Protein AF-A0A9D1W396-F1 (afdb_monomer_lite)

Secondary structure (DSSP, 8-state):
---THHHHHTTS---------S-TTPPTTSHHHHHHHTSHHHHHHHHHHHHHHHHHHHHHHH-THHHHHHHHHHHHHHTT----SSPTTPPTTS--

Structure (mmCIF, N/CA/C/O backbone):
data_AF-A0A9D1W396-F1
#
_entry.id   AF-A0A9D1W396-F1
#
loop_
_atom_site.group_PDB
_atom_site.id
_atom_site.type_symbol
_atom_site.label_atom_id
_atom_site.label_alt_id
_atom_site.label_comp_id
_atom_site.label_asym_id
_atom_site.label_entity_id
_atom_site.label_seq_id
_atom_site.pdbx_PDB_ins_code
_atom_site.Cartn_x
_atom_site.Cartn_y
_atom_site.Cartn_z
_atom_site.occupancy
_atom_site.B_iso_or_equiv
_atom_site.auth_seq_id
_atom_site.auth_comp_id
_atom_site.auth_asym_id
_atom_site.auth_atom_id
_atom_site.pdbx_PDB_model_num
ATOM 1 N N . GLY A 1 1 ? -5.604 10.017 -6.664 1.00 74.06 1 GLY A N 1
ATOM 2 C CA . GLY A 1 1 ? -5.948 8.692 -7.216 1.00 74.06 1 GLY A CA 1
ATOM 3 C C . GLY A 1 1 ? -7.453 8.549 -7.235 1.00 74.06 1 GLY A C 1
ATOM 4 O O . GLY A 1 1 ? -8.116 9.327 -6.566 1.00 74.06 1 GLY A O 1
ATOM 5 N N . SER A 1 2 ? -7.979 7.595 -7.996 1.00 85.69 2 SER A N 1
ATOM 6 C CA . SER A 1 2 ? -9.395 7.218 -7.982 1.00 85.69 2 SER A CA 1
ATOM 7 C C . SER A 1 2 ? -9.435 5.697 -7.877 1.00 85.69 2 SER A C 1
ATOM 9 O O . SER A 1 2 ? -9.039 5.006 -8.811 1.00 85.69 2 SER A O 1
ATOM 11 N N . THR A 1 3 ? -9.747 5.195 -6.686 1.00 89.38 3 THR A N 1
ATOM 12 C CA . THR A 1 3 ? -9.711 3.769 -6.346 1.00 89.38 3 THR A CA 1
ATOM 13 C C . THR A 1 3 ? -10.762 3.482 -5.286 1.00 89.38 3 THR A C 1
ATOM 15 O O . THR A 1 3 ? -10.974 4.287 -4.380 1.00 89.38 3 THR A O 1
ATOM 18 N N . ASP A 1 4 ? -11.373 2.311 -5.404 1.00 90.00 4 ASP A N 1
ATOM 19 C CA . ASP A 1 4 ? -12.246 1.669 -4.420 1.00 90.00 4 ASP A CA 1
ATOM 20 C C . ASP A 1 4 ? -11.606 1.487 -3.033 1.00 90.00 4 ASP A C 1
ATOM 22 O O . ASP A 1 4 ? -12.318 1.413 -2.033 1.00 90.00 4 ASP A O 1
ATOM 26 N N . VAL A 1 5 ? -10.270 1.488 -2.928 1.00 93.56 5 VAL A N 1
ATOM 27 C CA . VAL A 1 5 ? -9.573 1.451 -1.631 1.00 93.56 5 VAL A CA 1
ATOM 28 C C . VAL A 1 5 ? -9.964 2.640 -0.747 1.00 93.56 5 VAL A C 1
ATOM 30 O O . VAL A 1 5 ? -9.956 2.515 0.476 1.00 93.56 5 VAL A O 1
ATOM 33 N N . GLY A 1 6 ? -10.347 3.776 -1.343 1.00 90.56 6 GLY A N 1
ATOM 34 C CA . GLY A 1 6 ? -10.888 4.911 -0.596 1.00 90.56 6 GLY A CA 1
ATOM 35 C C . GLY A 1 6 ? -12.125 4.527 0.216 1.00 90.56 6 GLY A C 1
ATOM 36 O O . GLY A 1 6 ? -12.173 4.802 1.410 1.00 90.56 6 GLY A O 1
ATOM 37 N N . ASP A 1 7 ? -13.070 3.804 -0.381 1.00 89.44 7 ASP A N 1
ATOM 38 C CA . ASP A 1 7 ? -14.293 3.376 0.306 1.00 89.44 7 ASP A CA 1
ATOM 39 C C . ASP A 1 7 ? -13.990 2.336 1.394 1.00 89.44 7 ASP A C 1
ATOM 41 O O . ASP A 1 7 ? -14.497 2.425 2.512 1.00 89.44 7 ASP A O 1
ATOM 45 N N . VAL A 1 8 ? -13.087 1.389 1.110 1.00 91.44 8 VAL A N 1
ATOM 46 C CA . VAL A 1 8 ? -12.640 0.386 2.094 1.00 91.44 8 VAL A CA 1
ATOM 47 C C . VAL A 1 8 ? -11.964 1.044 3.300 1.00 91.44 8 VAL A C 1
ATOM 49 O O . VAL A 1 8 ? -12.139 0.578 4.428 1.00 91.44 8 VAL A O 1
ATOM 52 N N . SER A 1 9 ? -11.241 2.148 3.086 1.00 93.88 9 SER A N 1
ATOM 53 C CA . SER A 1 9 ? -10.507 2.840 4.150 1.00 93.88 9 SER A CA 1
ATOM 54 C C . SER A 1 9 ? -11.390 3.443 5.244 1.00 93.88 9 SER A C 1
ATOM 56 O O . SER A 1 9 ? -10.905 3.644 6.350 1.00 93.88 9 SER A O 1
ATOM 58 N N . TYR A 1 10 ? -12.690 3.632 4.990 1.00 93.19 10 TYR A N 1
ATOM 59 C CA . TYR A 1 10 ? -13.657 4.032 6.018 1.00 93.19 10 TYR A CA 1
ATOM 60 C C . TYR A 1 10 ? -14.201 2.860 6.847 1.00 93.19 10 TYR A C 1
ATOM 62 O O . TYR A 1 10 ? -14.759 3.079 7.920 1.00 93.19 10 TYR A O 1
ATOM 70 N N . LEU A 1 11 ? -14.066 1.619 6.370 1.00 92.00 11 LEU A N 1
ATOM 71 C CA . LEU A 1 11 ? -14.582 0.426 7.053 1.00 92.00 11 LEU A CA 1
ATOM 72 C C . LEU A 1 11 ? -13.544 -0.227 7.967 1.00 92.00 11 LEU A C 1
ATOM 74 O O . LEU A 1 11 ? -13.898 -0.834 8.977 1.00 92.00 11 LEU A O 1
ATOM 78 N N . THR A 1 12 ? -12.267 -0.152 7.600 1.00 94.44 12 THR A N 1
ATOM 79 C CA . THR A 1 12 ? -11.172 -0.804 8.324 1.00 94.44 12 THR A CA 1
ATOM 80 C C . THR A 1 12 ? -9.880 -0.011 8.161 1.00 94.44 12 THR A C 1
ATOM 82 O O . THR A 1 12 ? -9.669 0.572 7.091 1.00 94.44 12 THR A O 1
ATOM 85 N N . PRO A 1 13 ? -8.973 -0.015 9.162 1.00 96.25 13 PRO A N 1
ATOM 86 C CA . PRO A 1 13 ? -7.665 0.600 9.003 1.00 96.25 13 PRO A CA 1
ATOM 87 C C . PRO A 1 13 ? -6.984 0.084 7.740 1.00 96.25 13 PRO A C 1
ATOM 89 O O . PRO A 1 13 ? -6.883 -1.126 7.525 1.00 96.25 13 PRO A O 1
ATOM 92 N N . THR A 1 14 ? -6.572 1.012 6.884 1.00 95.81 14 THR A N 1
ATOM 93 C CA . THR A 1 14 ? -6.114 0.711 5.530 1.00 95.81 14 THR A CA 1
ATOM 94 C C . THR A 1 14 ? -4.847 1.493 5.243 1.00 95.81 14 THR A C 1
ATOM 96 O O . THR A 1 14 ? -4.795 2.705 5.428 1.00 95.81 14 THR A O 1
ATOM 99 N N . ALA A 1 15 ? -3.828 0.800 4.742 1.00 93.56 15 ALA A N 1
ATOM 100 C CA . ALA A 1 15 ? -2.599 1.407 4.258 1.00 93.56 15 ALA A CA 1
ATOM 101 C C . ALA A 1 15 ? -2.385 1.035 2.789 1.00 93.56 15 ALA A C 1
ATOM 103 O O . ALA A 1 15 ? -2.679 -0.082 2.365 1.00 93.56 15 ALA A O 1
ATOM 104 N N . GLN A 1 16 ? -1.842 1.972 2.016 1.00 91.88 16 GLN A N 1
ATOM 105 C CA . GLN A 1 16 ? -1.415 1.743 0.639 1.00 91.88 16 GLN A CA 1
ATOM 106 C C . GLN A 1 16 ? 0.060 2.095 0.508 1.00 91.88 16 GLN A C 1
ATOM 108 O O . GLN A 1 16 ? 0.523 3.100 1.045 1.00 91.88 16 GLN A O 1
ATOM 113 N N . PHE A 1 17 ? 0.795 1.272 -0.232 1.00 87.12 17 PHE A N 1
ATOM 114 C CA . PHE A 1 17 ? 2.215 1.476 -0.473 1.00 87.12 17 PHE A CA 1
ATOM 115 C C . PHE A 1 17 ? 2.478 1.605 -1.969 1.00 87.12 17 PHE A C 1
ATOM 117 O O . PHE A 1 17 ? 2.005 0.799 -2.769 1.00 87.12 17 PHE A O 1
ATOM 124 N N . THR A 1 18 ? 3.259 2.615 -2.342 1.00 84.50 18 THR A N 1
ATOM 125 C CA . THR A 1 18 ? 3.738 2.805 -3.712 1.00 84.50 18 THR A CA 1
ATOM 126 C C . THR A 1 18 ? 5.260 2.780 -3.716 1.00 84.50 18 THR A C 1
ATOM 128 O O . THR A 1 18 ? 5.907 3.204 -2.760 1.00 84.50 18 THR A O 1
ATOM 131 N N . SER A 1 19 ? 5.842 2.247 -4.786 1.00 85.38 19 SER A N 1
ATOM 132 C CA . SER A 1 19 ? 7.290 2.200 -4.978 1.00 85.38 19 SER A CA 1
ATOM 133 C C . SER A 1 19 ? 7.651 2.687 -6.374 1.00 85.38 19 SER A C 1
ATOM 135 O O . SER A 1 19 ? 6.796 2.784 -7.258 1.00 85.38 19 SER A O 1
ATOM 137 N N . THR A 1 20 ? 8.929 2.991 -6.579 1.00 87.44 20 THR A N 1
ATOM 138 C CA . THR A 1 20 ? 9.451 3.438 -7.868 1.00 87.44 20 THR A CA 1
ATOM 139 C C . THR A 1 20 ? 9.420 2.287 -8.870 1.00 87.44 20 THR A C 1
ATOM 141 O O . THR A 1 20 ? 10.310 1.441 -8.895 1.00 87.44 20 THR A O 1
ATOM 144 N N . VAL A 1 21 ? 8.388 2.276 -9.711 1.00 91.75 21 VAL A N 1
ATOM 145 C CA . VAL A 1 21 ? 8.197 1.315 -10.815 1.00 91.75 21 VAL A CA 1
ATOM 146 C C . VAL A 1 21 ? 8.500 1.929 -12.190 1.00 91.75 21 VAL A C 1
ATOM 148 O O . VAL A 1 21 ? 8.460 1.245 -13.208 1.00 91.75 21 VAL A O 1
ATOM 151 N N . ALA A 1 22 ? 8.785 3.232 -12.216 1.00 93.12 22 ALA A N 1
ATOM 152 C CA . ALA A 1 22 ? 8.931 4.062 -13.405 1.00 93.12 22 ALA A CA 1
ATOM 153 C C . ALA A 1 22 ? 9.898 5.229 -13.131 1.00 93.12 22 ALA A C 1
ATOM 155 O O . ALA A 1 22 ? 10.201 5.546 -11.978 1.00 93.12 22 ALA A O 1
ATOM 156 N N . VAL A 1 23 ? 10.383 5.884 -14.189 1.00 92.25 23 VAL A N 1
ATOM 157 C CA . VAL A 1 23 ? 11.255 7.066 -14.087 1.00 92.25 23 VAL A CA 1
ATOM 158 C C . VAL A 1 23 ? 10.466 8.237 -13.478 1.00 92.25 23 VAL A C 1
ATOM 160 O O . VAL A 1 23 ? 9.338 8.483 -13.927 1.00 92.25 23 VAL A O 1
ATOM 163 N N . PRO A 1 24 ? 11.030 8.991 -12.508 1.00 91.31 24 PRO A N 1
ATOM 164 C CA . PRO A 1 24 ? 10.367 10.152 -11.918 1.00 91.31 24 PRO A CA 1
ATOM 165 C C . PRO A 1 24 ? 9.830 11.126 -12.972 1.00 91.31 24 PRO A C 1
ATOM 167 O O . PRO A 1 24 ? 10.520 11.461 -13.932 1.00 91.31 24 PRO A O 1
ATOM 170 N N . GLY A 1 25 ? 8.586 11.573 -12.790 1.00 91.62 25 GLY A N 1
ATOM 171 C CA . GLY A 1 25 ? 7.897 12.467 -13.726 1.00 91.62 25 GLY A CA 1
ATOM 172 C C . GLY A 1 25 ? 7.134 11.763 -14.854 1.00 91.62 25 GLY A C 1
ATOM 173 O O . GLY A 1 25 ? 6.365 12.418 -15.554 1.00 91.62 25 GLY A O 1
ATOM 174 N N . THR A 1 26 ? 7.271 10.443 -15.017 1.00 94.38 26 THR A N 1
ATOM 175 C CA . THR A 1 26 ? 6.422 9.686 -15.951 1.00 94.38 26 THR A CA 1
ATOM 176 C C . THR A 1 26 ? 4.990 9.640 -15.413 1.00 94.38 26 THR A C 1
ATOM 178 O O . THR A 1 26 ? 4.744 9.081 -14.345 1.00 94.38 26 THR A O 1
ATOM 181 N N . GLY A 1 27 ? 4.040 10.231 -16.142 1.00 93.25 27 GLY A N 1
ATOM 182 C CA . GLY A 1 27 ? 2.631 10.239 -15.747 1.00 93.25 27 GLY A CA 1
ATOM 183 C C . GLY A 1 27 ? 2.016 8.838 -15.755 1.00 93.25 27 GLY A C 1
ATOM 184 O O . GLY A 1 27 ? 2.273 8.048 -16.668 1.00 93.25 27 GLY A O 1
ATOM 185 N N . ALA A 1 28 ? 1.173 8.539 -14.765 1.00 90.94 28 ALA A N 1
ATOM 186 C CA . ALA A 1 28 ? 0.346 7.334 -14.772 1.00 90.94 28 ALA A CA 1
ATOM 187 C C . ALA A 1 28 ? -0.628 7.356 -15.973 1.00 90.94 28 ALA A C 1
ATOM 189 O O . ALA A 1 28 ? -0.920 8.420 -16.514 1.00 90.94 28 ALA A O 1
ATOM 190 N N . HIS A 1 29 ? -1.137 6.189 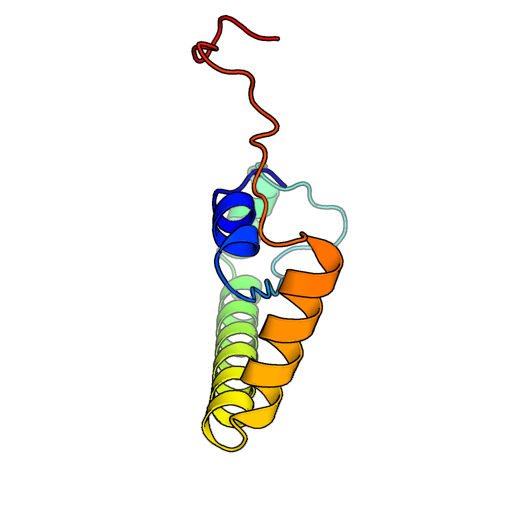-16.390 1.00 93.94 29 HIS A N 1
ATOM 191 C CA . HIS A 1 29 ? -2.052 6.047 -17.542 1.00 93.94 29 HIS A CA 1
ATOM 192 C C . HIS A 1 29 ? -1.432 6.444 -18.901 1.00 93.94 29 HIS A C 1
ATOM 194 O O . HIS A 1 29 ? -2.145 6.763 -19.851 1.00 93.94 29 HIS A O 1
ATOM 200 N N . THR A 1 30 ? -0.102 6.399 -19.020 1.00 96.88 30 THR A N 1
ATOM 201 C CA . THR A 1 30 ? 0.621 6.638 -20.278 1.00 96.88 30 THR A CA 1
ATOM 202 C C . THR A 1 30 ? 1.257 5.352 -20.807 1.00 96.88 30 THR A C 1
ATOM 204 O O . THR A 1 30 ? 1.554 4.429 -20.041 1.00 96.88 30 THR A O 1
ATOM 207 N N . TRP A 1 31 ? 1.509 5.282 -22.119 1.00 97.38 31 TRP A N 1
ATOM 208 C CA . TRP A 1 31 ? 2.189 4.123 -22.712 1.00 97.38 31 TRP A CA 1
ATOM 209 C C . TRP A 1 31 ? 3.630 3.986 -22.197 1.00 97.38 31 TRP A C 1
ATOM 211 O O . TRP A 1 31 ? 4.122 2.871 -22.044 1.00 97.38 31 TRP A O 1
ATOM 221 N N . GLN A 1 32 ? 4.289 5.105 -21.874 1.00 96.81 32 GLN A N 1
ATOM 222 C CA . GLN A 1 32 ? 5.629 5.131 -21.291 1.00 96.81 32 GLN A CA 1
ATOM 223 C C . GLN A 1 32 ? 5.638 4.460 -19.920 1.00 96.81 32 GLN A C 1
ATOM 225 O O . GLN A 1 32 ? 6.519 3.647 -19.647 1.00 96.81 32 GLN A O 1
ATOM 230 N N . PHE A 1 33 ? 4.645 4.764 -19.078 1.00 95.69 33 PHE A N 1
ATOM 231 C CA . PHE A 1 33 ? 4.503 4.130 -17.771 1.00 95.69 33 PHE A CA 1
ATOM 232 C C . PHE A 1 33 ? 4.298 2.620 -17.922 1.00 95.69 33 PHE A C 1
ATOM 234 O O . PHE A 1 33 ? 5.024 1.842 -17.311 1.00 95.69 33 PHE A O 1
ATOM 241 N N . ALA A 1 34 ? 3.380 2.202 -18.800 1.00 95.56 34 ALA A N 1
ATOM 242 C CA . ALA A 1 34 ? 3.126 0.785 -19.059 1.00 95.56 34 ALA A CA 1
ATOM 243 C C . ALA A 1 34 ? 4.388 0.043 -19.542 1.00 95.56 34 ALA A C 1
ATOM 245 O O . ALA A 1 34 ? 4.709 -1.029 -19.030 1.00 95.56 34 ALA A O 1
ATOM 246 N N . ALA A 1 35 ? 5.141 0.637 -20.473 1.00 96.12 35 ALA A N 1
ATOM 247 C CA . ALA A 1 35 ? 6.384 0.062 -20.976 1.00 96.12 35 ALA A CA 1
ATOM 248 C C . ALA A 1 35 ? 7.460 -0.055 -19.884 1.00 96.12 35 ALA A C 1
ATOM 250 O O . ALA A 1 35 ? 8.140 -1.073 -19.814 1.00 96.12 35 ALA A O 1
ATOM 251 N N . GLN A 1 36 ? 7.610 0.958 -19.023 1.00 95.75 36 GLN A N 1
ATOM 252 C CA . GLN A 1 36 ? 8.607 0.962 -17.946 1.00 95.75 36 GLN A CA 1
ATOM 253 C C . GLN A 1 36 ? 8.293 -0.065 -16.853 1.00 95.75 36 GLN A C 1
ATOM 255 O O . GLN A 1 36 ? 9.196 -0.793 -16.429 1.00 95.75 36 GLN A O 1
ATOM 260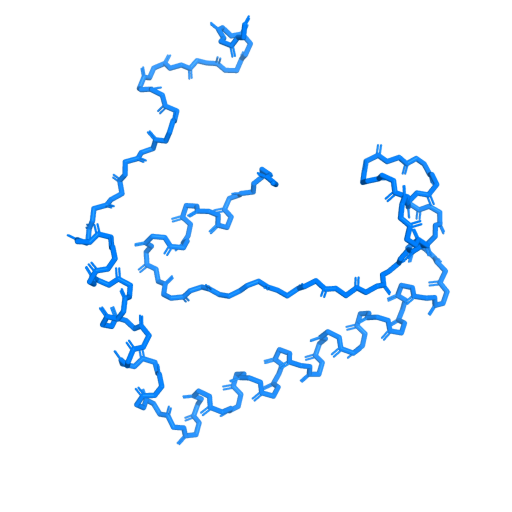 N N . VAL A 1 37 ? 7.025 -0.166 -16.440 1.00 94.62 37 VAL A N 1
ATOM 261 C CA . VAL A 1 37 ? 6.579 -1.155 -15.444 1.00 94.62 37 VAL A CA 1
ATOM 262 C C . VAL A 1 37 ? 6.778 -2.583 -15.956 1.00 94.62 37 VAL A C 1
ATOM 264 O O . VAL A 1 37 ? 7.094 -3.464 -15.168 1.00 94.62 37 VAL A O 1
ATOM 267 N N . GLY A 1 38 ? 6.679 -2.817 -17.268 1.00 94.62 38 GLY A N 1
ATOM 268 C CA . GLY A 1 38 ? 6.961 -4.121 -17.882 1.00 94.62 38 GLY A CA 1
ATOM 269 C C . GLY A 1 38 ? 8.447 -4.505 -17.959 1.00 94.62 38 GLY A C 1
ATOM 270 O O . GLY A 1 38 ? 8.778 -5.532 -18.545 1.00 94.62 38 GLY A O 1
ATOM 271 N N . THR A 1 39 ? 9.359 -3.687 -17.426 1.00 96.06 39 THR A N 1
ATOM 272 C CA . THR A 1 39 ? 10.796 -3.996 -17.378 1.00 96.06 39 THR A CA 1
ATOM 273 C C . THR A 1 39 ? 11.208 -4.583 -16.028 1.00 96.06 39 THR A C 1
ATOM 275 O O . THR A 1 39 ? 10.449 -4.577 -15.062 1.00 96.06 39 THR A O 1
ATOM 278 N N . SER A 1 40 ? 12.483 -4.968 -15.908 1.00 95.62 40 SER A N 1
ATOM 279 C CA . SER A 1 40 ? 13.061 -5.441 -14.640 1.00 95.62 40 SER A CA 1
ATOM 280 C C . SER A 1 40 ? 12.936 -4.463 -13.456 1.00 95.62 40 SER A C 1
ATOM 282 O O . SER A 1 40 ? 13.131 -4.876 -12.312 1.00 95.62 40 SER A O 1
ATOM 284 N N . ILE A 1 41 ? 12.644 -3.176 -13.694 1.00 93.69 41 ILE A N 1
ATOM 285 C CA . ILE A 1 41 ? 12.358 -2.208 -12.622 1.00 93.69 41 ILE A CA 1
ATOM 286 C C . ILE A 1 41 ? 11.043 -2.573 -11.929 1.00 93.69 41 ILE A C 1
ATOM 288 O O . ILE A 1 41 ? 11.012 -2.625 -10.700 1.00 93.69 41 ILE A O 1
ATOM 292 N N . GLY A 1 42 ? 9.995 -2.877 -12.703 1.00 93.56 42 GLY A N 1
ATOM 293 C CA . GLY A 1 42 ? 8.707 -3.314 -12.175 1.00 93.56 42 GLY A CA 1
ATOM 294 C C . GLY A 1 42 ? 8.839 -4.598 -11.368 1.00 93.56 42 GLY A C 1
ATOM 295 O O . GLY A 1 42 ? 8.435 -4.618 -10.211 1.00 93.56 42 GLY A O 1
ATOM 296 N N . ASP A 1 43 ? 9.520 -5.616 -11.905 1.00 94.06 43 ASP A N 1
ATOM 297 C CA . ASP A 1 43 ? 9.723 -6.896 -11.206 1.00 94.06 43 ASP A CA 1
ATOM 298 C C . ASP A 1 43 ? 10.411 -6.720 -9.842 1.00 94.06 43 ASP A C 1
ATOM 300 O O . ASP A 1 43 ? 9.974 -7.257 -8.819 1.00 94.06 43 ASP A O 1
ATOM 304 N N . LYS A 1 44 ? 11.494 -5.934 -9.803 1.00 94.69 44 LYS A N 1
ATOM 305 C CA . LYS A 1 44 ? 12.236 -5.661 -8.562 1.00 94.69 44 LYS A CA 1
ATOM 306 C C . LYS A 1 44 ? 11.388 -4.879 -7.564 1.00 94.69 44 LYS A C 1
ATOM 308 O O . LYS A 1 44 ? 11.419 -5.190 -6.371 1.00 94.69 44 LYS A O 1
ATOM 313 N N . ALA A 1 45 ? 10.634 -3.892 -8.043 1.00 94.75 45 ALA A N 1
ATOM 314 C CA . ALA A 1 45 ? 9.724 -3.117 -7.215 1.00 94.75 45 ALA A CA 1
ATOM 315 C C . ALA A 1 45 ? 8.606 -3.999 -6.641 1.00 94.75 45 ALA A C 1
ATOM 317 O O . ALA A 1 45 ? 8.363 -3.941 -5.439 1.00 94.75 45 ALA A O 1
ATOM 318 N N . SER A 1 46 ? 7.993 -4.878 -7.439 1.00 94.25 46 SER A N 1
ATOM 319 C CA . SER A 1 46 ? 6.960 -5.817 -6.984 1.00 94.25 46 SER A CA 1
ATOM 320 C C . SER A 1 46 ? 7.458 -6.718 -5.855 1.00 94.25 46 SER A C 1
ATOM 322 O O . SER A 1 46 ? 6.783 -6.854 -4.836 1.00 94.25 46 SER A O 1
ATOM 324 N N . VAL A 1 47 ? 8.666 -7.280 -5.978 1.00 95.50 47 VAL A N 1
ATOM 325 C CA . VAL A 1 47 ? 9.262 -8.106 -4.914 1.00 95.50 47 VAL A CA 1
ATOM 326 C C . VAL A 1 47 ? 9.542 -7.285 -3.651 1.00 95.50 47 VAL A C 1
ATOM 328 O O . VAL A 1 47 ? 9.302 -7.765 -2.544 1.00 95.50 47 VAL A O 1
ATOM 331 N N . ALA A 1 48 ? 10.039 -6.053 -3.789 1.00 95.31 48 ALA A N 1
ATOM 332 C CA . ALA A 1 48 ? 10.290 -5.175 -2.647 1.00 95.31 48 ALA A CA 1
ATOM 333 C C . ALA A 1 48 ? 8.988 -4.786 -1.923 1.00 95.31 48 ALA A C 1
ATOM 335 O O . ALA A 1 48 ? 8.918 -4.895 -0.699 1.00 95.31 48 ALA A O 1
ATOM 336 N N . ILE A 1 49 ? 7.948 -4.411 -2.676 1.00 95.56 49 ILE A N 1
ATOM 337 C CA . ILE A 1 49 ? 6.606 -4.104 -2.162 1.00 95.56 49 ILE A CA 1
ATOM 338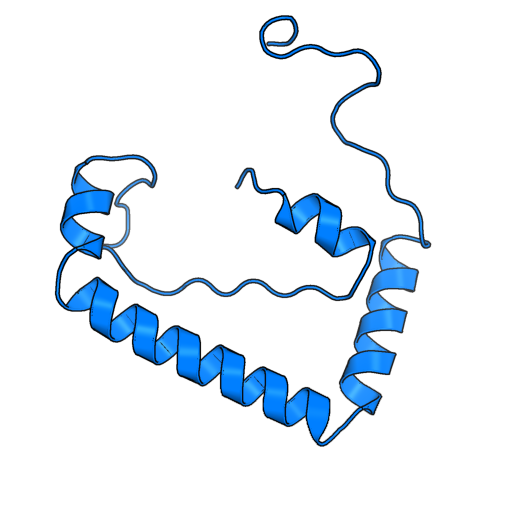 C C . ILE A 1 49 ? 6.038 -5.312 -1.413 1.00 95.56 49 ILE A C 1
ATOM 340 O O . ILE A 1 49 ? 5.597 -5.173 -0.275 1.00 95.56 49 ILE A O 1
ATOM 344 N N . ALA A 1 50 ? 6.098 -6.507 -2.009 1.00 95.62 50 ALA A N 1
ATOM 345 C CA . ALA A 1 50 ? 5.573 -7.721 -1.390 1.00 95.62 50 ALA A CA 1
ATOM 346 C C . ALA A 1 50 ? 6.250 -8.028 -0.044 1.00 95.62 50 ALA A C 1
ATOM 348 O O . ALA A 1 50 ? 5.571 -8.375 0.920 1.00 95.62 50 ALA A O 1
ATOM 349 N N . ARG A 1 51 ? 7.576 -7.848 0.056 1.00 96.38 51 ARG A N 1
ATOM 350 C CA . ARG A 1 51 ? 8.309 -8.020 1.323 1.00 96.38 51 ARG A CA 1
ATOM 351 C C . ARG A 1 51 ? 7.901 -6.991 2.372 1.00 96.38 51 ARG A C 1
ATOM 353 O O . ARG A 1 51 ? 7.754 -7.358 3.532 1.00 96.38 51 ARG A O 1
ATOM 360 N N . ALA A 1 52 ? 7.720 -5.731 1.976 1.00 96.25 52 ALA A N 1
ATOM 361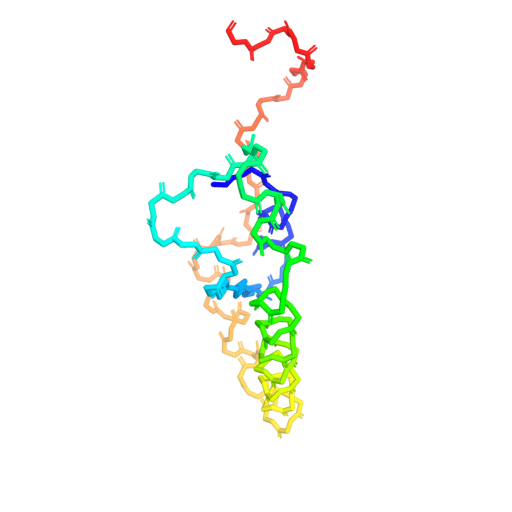 C CA . ALA A 1 52 ? 7.292 -4.676 2.890 1.00 96.25 52 ALA A CA 1
ATOM 362 C C . ALA A 1 52 ? 5.889 -4.953 3.451 1.00 96.25 52 ALA A C 1
ATOM 364 O O . ALA A 1 52 ? 5.694 -4.872 4.661 1.00 96.25 52 ALA A O 1
ATOM 365 N N . ILE A 1 53 ? 4.942 -5.353 2.591 1.00 96.44 53 ILE A N 1
ATOM 366 C CA . ILE A 1 53 ? 3.583 -5.724 3.009 1.00 96.44 53 ILE A CA 1
ATOM 367 C C . ILE A 1 53 ? 3.626 -6.933 3.944 1.00 96.44 53 ILE A C 1
ATOM 369 O O . ILE A 1 53 ? 3.058 -6.871 5.028 1.00 96.44 53 ILE A O 1
ATOM 373 N N . ALA A 1 54 ? 4.343 -8.000 3.573 1.00 97.31 54 ALA A N 1
ATOM 374 C CA . ALA A 1 54 ? 4.447 -9.197 4.404 1.00 97.31 54 ALA A CA 1
ATOM 375 C C . ALA A 1 54 ? 5.033 -8.885 5.788 1.00 97.31 54 ALA A C 1
ATOM 377 O O . ALA A 1 54 ? 4.500 -9.340 6.793 1.00 97.31 54 ALA A O 1
ATOM 378 N N . TYR A 1 55 ? 6.088 -8.069 5.847 1.00 97.12 55 TYR A N 1
ATOM 379 C CA . TYR A 1 55 ? 6.692 -7.660 7.110 1.00 97.12 55 TYR A CA 1
ATOM 380 C C . TYR A 1 55 ? 5.726 -6.838 7.975 1.00 97.12 55 TYR A C 1
ATOM 382 O O . TYR A 1 55 ? 5.570 -7.132 9.157 1.00 97.12 55 TYR A O 1
ATOM 390 N N . ALA A 1 56 ? 5.020 -5.865 7.387 1.00 96.62 56 ALA A N 1
ATOM 391 C CA . ALA A 1 56 ? 4.005 -5.091 8.099 1.00 96.62 56 ALA A CA 1
ATOM 392 C C . ALA A 1 56 ? 2.865 -5.985 8.622 1.00 96.62 56 ALA A C 1
ATOM 394 O O . ALA A 1 56 ? 2.444 -5.840 9.767 1.00 96.62 56 ALA A O 1
ATOM 395 N N . SER A 1 57 ? 2.402 -6.949 7.820 1.00 96.06 57 SER A N 1
ATOM 396 C CA . SER A 1 57 ? 1.401 -7.929 8.250 1.00 96.06 57 SER A CA 1
ATOM 397 C C . SER A 1 57 ? 1.901 -8.795 9.406 1.00 96.06 57 SER A C 1
ATOM 399 O O . SER A 1 57 ? 1.147 -9.015 10.349 1.00 96.06 57 SER A O 1
ATOM 401 N N . THR A 1 58 ? 3.160 -9.246 9.373 1.00 98.31 58 THR A N 1
ATOM 402 C CA . THR A 1 58 ? 3.768 -9.988 10.486 1.00 98.31 58 THR A CA 1
ATOM 403 C C . THR A 1 58 ? 3.792 -9.152 11.760 1.00 98.31 58 THR A C 1
ATOM 405 O O . THR A 1 58 ? 3.374 -9.649 12.797 1.00 98.31 58 THR A O 1
ATOM 408 N N . MET A 1 59 ? 4.191 -7.877 11.687 1.00 97.88 59 MET A N 1
ATOM 409 C CA . MET A 1 59 ? 4.196 -6.993 12.859 1.00 97.88 59 MET A CA 1
ATOM 410 C C . MET A 1 59 ? 2.806 -6.865 13.491 1.00 97.88 59 MET A C 1
ATOM 412 O O . MET A 1 59 ? 2.670 -6.988 14.702 1.00 97.88 59 MET A O 1
ATOM 416 N N . VAL A 1 60 ? 1.766 -6.664 12.675 1.00 97.31 60 VAL A N 1
ATOM 417 C CA . VAL A 1 60 ? 0.379 -6.568 13.163 1.00 97.31 60 VAL A CA 1
ATOM 418 C C . VAL A 1 60 ? -0.117 -7.899 13.734 1.00 97.31 60 VAL A C 1
ATOM 420 O O . VAL A 1 60 ? -0.891 -7.915 14.687 1.00 97.31 60 VAL A O 1
ATOM 423 N N . TYR A 1 61 ? 0.313 -9.023 13.159 1.00 97.25 61 TYR A N 1
ATOM 424 C CA . TYR A 1 61 ? -0.051 -10.351 13.646 1.00 97.25 61 TYR A CA 1
ATOM 425 C C . TYR A 1 61 ? 0.616 -10.683 14.990 1.00 97.25 61 TYR A C 1
ATOM 427 O O . TYR A 1 61 ? -0.024 -11.258 15.869 1.00 97.25 61 TYR A O 1
ATOM 435 N N . GLU A 1 62 ? 1.893 -10.332 15.149 1.00 98.50 62 GLU A N 1
ATOM 436 C CA . GLU A 1 62 ? 2.668 -10.564 16.373 1.00 98.50 62 GLU A CA 1
ATOM 437 C C . GLU A 1 62 ? 2.268 -9.617 17.509 1.00 98.50 62 GLU A C 1
ATOM 439 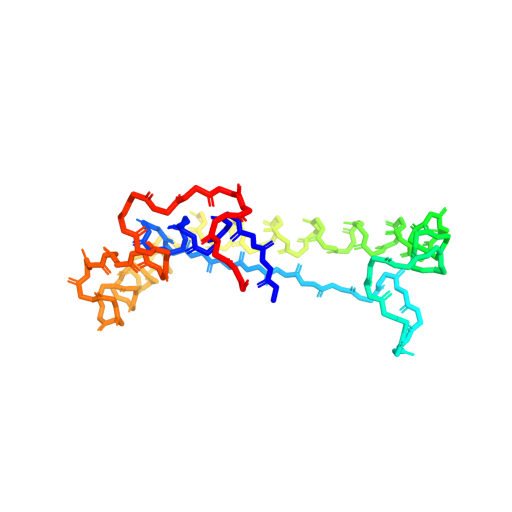O O . GLU A 1 62 ? 2.267 -10.027 18.671 1.00 98.50 62 GLU A O 1
ATOM 444 N N . ASP A 1 63 ? 1.886 -8.381 17.181 1.00 98.25 63 ASP A N 1
ATOM 445 C CA . ASP A 1 63 ? 1.389 -7.390 18.132 1.00 98.25 63 ASP A CA 1
ATOM 446 C C . ASP A 1 63 ? -0.003 -6.865 17.728 1.00 98.25 63 ASP A C 1
ATOM 448 O O . ASP A 1 63 ? -0.129 -5.834 17.054 1.00 98.25 63 ASP A O 1
ATOM 452 N N . PRO A 1 64 ? -1.081 -7.530 18.191 1.00 96.75 64 PRO A N 1
ATOM 453 C CA . PRO A 1 64 ? -2.450 -7.099 17.924 1.00 96.75 64 PRO A CA 1
ATOM 454 C C . PRO A 1 64 ? -2.786 -5.696 18.449 1.00 96.75 64 PRO A C 1
ATOM 456 O O . PRO A 1 64 ? -3.774 -5.110 18.003 1.00 96.75 64 PRO A O 1
ATOM 459 N N . SER A 1 65 ? -1.994 -5.130 19.372 1.00 98.25 65 SER A N 1
ATOM 460 C CA . SER A 1 65 ? -2.240 -3.777 19.882 1.00 98.25 65 SER A CA 1
ATOM 461 C C . SER A 1 65 ? -2.094 -2.711 18.791 1.00 98.25 65 SER A C 1
ATOM 463 O O . SER A 1 65 ? -2.814 -1.713 18.826 1.00 98.25 65 SER A O 1
ATOM 465 N N . LEU A 1 66 ? -1.270 -2.968 17.766 1.00 98.19 66 LEU A N 1
ATOM 466 C CA . LEU A 1 66 ? -1.143 -2.108 16.588 1.00 98.19 66 LEU A CA 1
ATOM 467 C C . LEU A 1 66 ? -2.468 -2.001 15.820 1.00 98.19 66 LEU A C 1
ATOM 469 O O . LEU A 1 66 ? -2.850 -0.915 15.387 1.00 98.19 66 LEU A O 1
ATOM 473 N N . ALA A 1 67 ? -3.200 -3.112 15.678 1.00 97.38 67 ALA A N 1
ATOM 474 C CA . ALA A 1 67 ? -4.505 -3.109 15.022 1.00 97.38 67 ALA A CA 1
ATOM 475 C C . ALA A 1 67 ? -5.553 -2.358 15.853 1.00 97.38 67 ALA A C 1
ATOM 477 O O . ALA A 1 67 ? -6.355 -1.610 15.296 1.00 97.38 67 ALA A O 1
ATOM 478 N N . GLU A 1 68 ? -5.550 -2.531 17.175 1.00 98.00 68 GLU A N 1
ATOM 479 C CA . GLU A 1 68 ? -6.476 -1.818 18.063 1.00 98.00 68 GLU A CA 1
ATOM 480 C C . GLU A 1 68 ? -6.206 -0.311 18.083 1.00 98.00 68 GLU A C 1
ATOM 482 O O . GLU A 1 68 ? -7.145 0.485 18.019 1.00 98.00 68 GLU A O 1
ATOM 487 N N . GLN A 1 69 ? -4.933 0.092 18.084 1.00 98.31 69 GLN A N 1
ATOM 488 C CA . GLN A 1 69 ? -4.555 1.492 17.936 1.00 98.31 69 GLN A CA 1
ATOM 489 C C . GLN A 1 69 ? -5.052 2.059 16.601 1.00 98.31 69 GLN A C 1
ATOM 491 O O . GLN A 1 69 ? -5.724 3.088 16.594 1.00 98.31 69 GLN A O 1
ATOM 496 N N . ALA A 1 70 ? -4.794 1.371 15.487 1.00 97.94 70 ALA A N 1
ATOM 497 C CA . ALA A 1 70 ? -5.205 1.840 14.167 1.00 97.94 70 ALA A CA 1
ATOM 498 C C . ALA A 1 70 ? -6.737 1.942 14.028 1.00 97.94 70 ALA A C 1
ATOM 500 O O . ALA A 1 70 ? -7.247 2.870 13.405 1.00 97.94 70 ALA A O 1
ATOM 501 N N . LYS A 1 71 ? -7.498 1.023 14.642 1.00 97.69 71 LYS A N 1
ATOM 502 C CA . LYS A 1 71 ? -8.971 1.107 14.702 1.00 97.69 71 LYS A CA 1
ATOM 503 C C . LYS A 1 71 ? -9.442 2.323 15.490 1.00 97.69 71 LYS A C 1
ATOM 505 O O . LYS A 1 71 ? -10.414 2.959 15.090 1.00 97.69 71 LYS A O 1
ATOM 510 N N . LYS A 1 72 ? -8.774 2.632 16.604 1.00 98.19 72 LYS A N 1
ATOM 511 C CA . LYS A 1 72 ? -9.083 3.820 17.399 1.00 98.19 72 LYS A CA 1
ATOM 512 C C . LYS A 1 72 ? -8.822 5.093 16.596 1.00 98.19 72 LYS A C 1
ATOM 514 O O . LYS A 1 72 ? -9.705 5.936 16.535 1.00 98.19 72 LYS A O 1
ATOM 519 N N . GLU A 1 73 ? -7.665 5.195 15.946 1.00 97.94 73 GLU A N 1
ATOM 520 C CA . GLU A 1 73 ? -7.320 6.335 15.085 1.00 97.94 73 GLU A CA 1
ATOM 521 C C . GLU A 1 73 ? -8.351 6.516 13.963 1.00 97.94 73 GLU A C 1
ATOM 523 O O . GLU A 1 73 ? -8.882 7.609 13.790 1.00 97.94 73 GLU A O 1
ATOM 528 N N . LEU A 1 74 ? -8.736 5.429 13.283 1.00 97.44 74 LEU A N 1
ATOM 529 C CA . LEU A 1 74 ? -9.777 5.474 12.256 1.00 97.44 74 LEU A CA 1
ATOM 530 C C . LEU A 1 74 ? -11.117 5.993 12.801 1.00 97.44 74 LEU A C 1
ATOM 532 O O . LEU A 1 74 ? -11.774 6.809 12.151 1.00 97.44 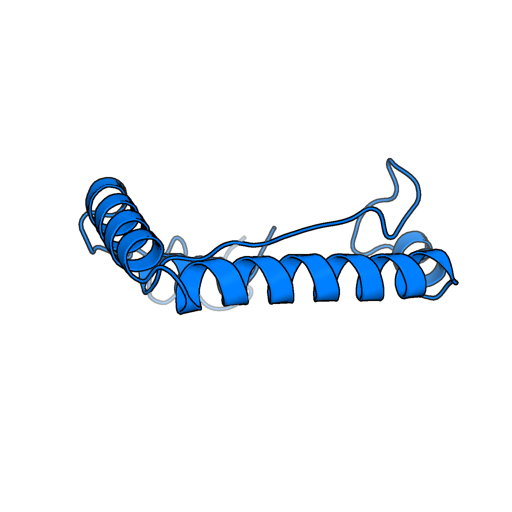74 LEU A O 1
ATOM 536 N N . LEU A 1 75 ? -11.549 5.519 13.973 1.00 97.00 75 LEU A N 1
ATOM 537 C CA . LEU A 1 75 ? -12.794 5.968 14.599 1.00 97.00 75 LEU A CA 1
ATOM 538 C C . LEU A 1 75 ? -12.719 7.442 15.018 1.00 97.00 75 LEU A C 1
ATOM 540 O O . LEU A 1 75 ? -13.698 8.168 14.856 1.00 97.00 75 LEU A O 1
ATOM 544 N N . ASP A 1 76 ? -11.573 7.882 15.531 1.00 97.12 76 ASP A N 1
ATOM 545 C CA . ASP A 1 76 ? -11.350 9.266 15.942 1.00 97.12 76 ASP A CA 1
ATOM 546 C C . ASP A 1 76 ? -11.370 10.217 14.728 1.00 97.12 76 ASP A C 1
ATOM 548 O O . ASP A 1 76 ? -11.932 11.307 14.826 1.00 97.12 76 ASP A O 1
ATOM 552 N N . GLU A 1 77 ? -10.838 9.797 13.573 1.00 94.50 77 GLU A N 1
ATOM 553 C CA . GLU A 1 77 ? -10.816 10.593 12.335 1.00 94.50 77 GLU A CA 1
ATOM 554 C C . GLU A 1 77 ? -12.154 10.607 11.583 1.00 94.50 77 GLU A C 1
ATOM 556 O O . GLU A 1 77 ? -12.580 11.645 11.078 1.00 94.50 77 GLU A O 1
ATOM 561 N N . THR A 1 78 ? -12.817 9.454 11.474 1.00 94.12 78 THR A N 1
ATOM 562 C CA . THR A 1 78 ? -14.029 9.299 10.645 1.00 94.12 78 THR A CA 1
ATOM 563 C C . THR A 1 78 ? -15.322 9.432 11.435 1.00 94.12 78 THR A C 1
ATOM 565 O O . THR A 1 78 ? -16.403 9.529 10.852 1.00 94.12 78 THR A O 1
ATOM 568 N N . HIS A 1 79 ? -15.240 9.354 12.765 1.00 94.12 79 HIS A N 1
ATOM 569 C CA . HIS A 1 79 ? -16.389 9.238 13.664 1.00 94.12 79 HIS A CA 1
ATOM 570 C C . HIS A 1 79 ? -17.315 8.056 13.321 1.00 94.12 79 HIS A C 1
ATOM 572 O O . HIS A 1 79 ? -18.496 8.061 13.671 1.00 94.12 79 HIS A O 1
ATOM 578 N N . GLY A 1 80 ? -16.786 7.043 12.622 1.00 90.94 80 GLY A N 1
ATOM 579 C CA . GLY A 1 80 ? -17.542 5.883 12.156 1.00 90.94 80 GLY A CA 1
ATOM 580 C C . GLY A 1 80 ? -18.559 6.207 11.059 1.00 90.94 80 GLY A C 1
ATOM 581 O O . GLY A 1 80 ? -19.503 5.441 10.868 1.00 90.94 80 GLY A O 1
ATOM 582 N N . GLN A 1 81 ? -18.409 7.338 10.362 1.00 90.50 81 GLN A N 1
ATOM 583 C CA . GLN A 1 81 ? -19.311 7.761 9.295 1.00 90.50 81 GLN A CA 1
ATOM 584 C C . GLN A 1 81 ? -18.599 7.745 7.945 1.00 90.50 81 GLN A C 1
ATOM 586 O O . GLN A 1 81 ? -17.552 8.361 7.765 1.00 90.50 81 GLN A O 1
ATOM 591 N N . TYR A 1 82 ? -19.215 7.074 6.973 1.00 89.38 82 TYR A N 1
ATOM 592 C CA . TYR A 1 82 ? -18.843 7.173 5.567 1.00 89.38 82 TYR A CA 1
ATOM 593 C C . TYR A 1 82 ? -19.882 8.018 4.833 1.00 89.38 82 TYR A C 1
ATOM 595 O O . TYR A 1 82 ? -21.078 7.729 4.887 1.00 89.38 82 TYR A O 1
ATOM 603 N N . ILE A 1 83 ? -19.415 9.049 4.135 1.00 85.06 83 ILE A N 1
ATOM 604 C CA . ILE A 1 83 ? -20.229 9.863 3.234 1.00 85.06 83 ILE A CA 1
ATOM 605 C C . ILE A 1 83 ? -19.580 9.754 1.863 1.00 85.06 83 ILE A C 1
ATOM 607 O O . ILE A 1 83 ? -18.445 10.198 1.681 1.00 85.06 83 ILE A O 1
ATOM 611 N N . SER A 1 84 ? -20.290 9.152 0.907 1.00 86.12 84 SER A N 1
ATOM 612 C CA . SER A 1 84 ? -19.770 9.056 -0.452 1.00 86.12 84 SER A CA 1
ATOM 613 C C . SER A 1 84 ? -19.570 10.462 -1.027 1.00 86.12 84 SER A C 1
ATOM 615 O O . SER A 1 84 ? -20.477 11.294 -0.932 1.00 86.12 84 SER A O 1
ATOM 617 N N . PRO A 1 85 ? -18.415 10.754 -1.653 1.00 81.00 85 PRO A N 1
ATOM 618 C CA . PRO A 1 85 ? -18.228 12.013 -2.367 1.00 81.00 85 PRO A CA 1
ATOM 619 C C . PRO A 1 85 ? -19.080 12.084 -3.643 1.00 81.00 85 PRO A C 1
ATOM 621 O O . PRO A 1 85 ? -19.195 13.152 -4.241 1.00 81.00 85 PRO A O 1
ATOM 624 N N . ILE A 1 86 ? -19.657 10.959 -4.078 1.00 83.75 86 ILE A N 1
ATOM 625 C CA . ILE A 1 86 ? -20.565 10.882 -5.218 1.00 83.75 86 ILE A CA 1
ATOM 626 C C . ILE A 1 86 ? -22.001 11.022 -4.688 1.00 83.75 86 ILE A C 1
ATOM 628 O O . ILE A 1 86 ? -22.425 10.184 -3.894 1.00 83.75 86 ILE A O 1
ATOM 632 N N . PRO A 1 87 ? -22.763 12.049 -5.110 1.00 85.94 87 PRO A N 1
ATOM 633 C CA . PRO A 1 87 ? -24.148 12.208 -4.687 1.00 85.94 87 PRO A CA 1
ATOM 634 C C . PRO A 1 87 ? -25.039 11.035 -5.106 1.00 85.94 87 PRO A C 1
ATOM 636 O O . PRO A 1 87 ? -24.854 10.436 -6.171 1.00 85.94 87 PRO A O 1
ATOM 639 N N . ASP A 1 88 ? -26.065 10.769 -4.301 1.00 86.81 88 ASP A N 1
ATOM 640 C CA . ASP A 1 88 ? -27.057 9.741 -4.599 1.00 86.81 88 ASP A CA 1
ATOM 641 C C . ASP A 1 88 ? -27.736 9.985 -5.954 1.00 86.81 88 ASP A C 1
ATOM 643 O O . ASP A 1 88 ? -28.130 11.101 -6.301 1.00 86.81 88 ASP A O 1
ATOM 647 N N . GLY A 1 89 ? -27.904 8.909 -6.723 1.00 85.94 89 GLY A N 1
ATOM 648 C CA . GLY A 1 89 ? -28.612 8.935 -8.004 1.00 85.94 89 GLY A CA 1
ATOM 649 C C . GLY A 1 89 ? -27.799 9.442 -9.199 1.00 85.94 89 GLY A C 1
ATOM 650 O O . GLY A 1 89 ? -28.328 9.433 -10.311 1.00 85.94 89 GLY A O 1
ATOM 651 N N . VAL A 1 90 ? -26.530 9.828 -9.017 1.00 86.31 90 VAL A N 1
ATOM 652 C CA . VAL A 1 90 ? -25.640 10.193 -10.132 1.00 86.31 90 VAL A CA 1
ATOM 653 C C . VAL A 1 90 ? -25.305 8.956 -10.967 1.00 86.31 90 VAL A C 1
ATOM 655 O O . VAL A 1 90 ? -24.848 7.939 -10.444 1.00 86.31 90 VAL A O 1
ATOM 658 N N . LYS A 1 91 ? -25.503 9.045 -12.288 1.00 82.62 91 LYS A N 1
ATOM 659 C CA . LYS A 1 91 ? -25.100 7.999 -13.236 1.00 82.62 91 LYS A CA 1
ATOM 660 C C . LYS A 1 91 ? -23.791 8.356 -13.941 1.00 82.62 91 LYS A C 1
ATOM 662 O O . LYS A 1 91 ? -23.527 9.536 -14.190 1.00 82.62 91 LYS A O 1
ATOM 667 N N . PRO A 1 92 ? -22.988 7.352 -14.341 1.00 78.06 92 PRO A N 1
ATOM 668 C CA . PRO A 1 92 ? -21.807 7.586 -15.166 1.00 78.06 92 PRO A CA 1
ATOM 669 C C . PRO A 1 92 ? -22.169 8.354 -16.447 1.00 78.06 92 PRO A C 1
ATOM 671 O O . PRO A 1 92 ? -23.014 7.907 -17.219 1.00 78.06 92 PRO A O 1
ATOM 674 N N . GLY A 1 93 ? -21.531 9.507 -16.668 1.00 71.88 93 GLY A N 1
ATOM 675 C CA . GLY A 1 93 ? -21.763 10.368 -17.837 1.00 71.88 93 GLY A CA 1
ATOM 676 C C . GLY A 1 93 ? -22.842 11.446 -17.669 1.00 71.88 93 GLY A C 1
ATOM 677 O O . GLY A 1 93 ? -22.940 12.316 -18.526 1.00 71.88 93 GLY A O 1
ATOM 678 N N . GLU A 1 94 ? -23.603 11.439 -16.571 1.00 66.75 94 GLU A N 1
ATOM 679 C CA . GLU A 1 94 ? -24.568 12.504 -16.230 1.00 66.75 94 GLU A CA 1
ATOM 680 C C . GLU A 1 94 ? -23.964 13.560 -15.276 1.00 66.75 94 GLU A C 1
ATOM 682 O O . GLU A 1 94 ? -24.648 14.499 -14.875 1.00 66.75 94 GLU A O 1
ATOM 687 N N . GLY A 1 95 ? -22.677 13.427 -14.929 1.00 58.53 95 GLY A N 1
ATOM 688 C CA . GLY A 1 95 ? -21.959 14.326 -14.025 1.00 58.53 95 GLY A CA 1
ATOM 689 C C . GLY A 1 95 ? -20.484 14.501 -14.387 1.00 58.53 95 GLY A C 1
ATOM 690 O O . GLY A 1 95 ? -19.627 13.809 -13.840 1.00 58.53 95 GLY A O 1
ATOM 691 N N . MET A 1 96 ? -20.224 15.432 -15.308 1.00 47.22 96 MET A N 1
ATOM 692 C CA . MET A 1 96 ? -19.102 16.385 -15.326 1.00 47.22 96 MET A CA 1
ATOM 693 C C . MET A 1 96 ? -19.533 17.613 -16.126 1.00 47.22 96 MET A C 1
ATOM 695 O O . MET A 1 96 ? -20.088 17.415 -17.230 1.00 47.22 96 MET A O 1
#

Sequence (96 aa):
GSTDVGDVSYLTPTAQFTSTVAVPGTGAHTWQFAAQVGTSIGDKASVAIARAIAYASTMVYEDPSLAEQAKKELLDETHGQYISPIPDGVKPGEGM

Foldseek 3Di:
DDDPVVVVCLVAPDDDDDDPQADPPDDPPDPRSVVSCPDVSVVVRVVVVVVVVVVVVVVCVVPVVVRVVSVVVSCVVCVSDDDDPDDPPDDVPNPD

Organism: NCBI:txid2838635

Radius of gyration: 17.86 Å; chains: 1; bounding box: 42×27×43 Å

pLDDT: mean 91.75, std 8.23, range [47.22, 98.5]